Protein AF-A0A0H2YTA5-F1 (afdb_monomer_lite)

Radius of gyration: 15.23 Å; chains: 1; bounding box: 43×25×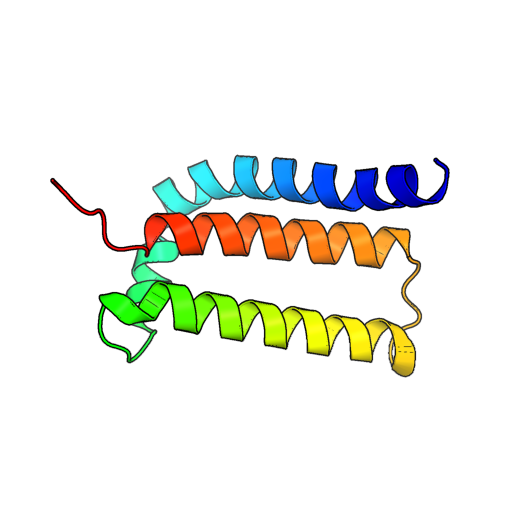49 Å

Organism: Clostridium perfringens (strain ATCC 13124 / DSM 756 / JCM 1290 / NCIMB 6125 / NCTC 8237 / Type A) (NCBI:txid195103)

Foldseek 3Di:
DVVVVLLVLLQVLLVVLLVVVVVVCVVPVVLVVQLVPPPDDLQCSLVVLVVVLVVVLVVVVCCCVPPNVDDSSRNSNVNSNSNNNSVNSSVVSHDPPPD

Sequence (99 aa):
MKSLMSFIPMILSLAIATFIFIPINKSLKLSDKIAKIIPTTPKFKPLFFVVCMFLLLLIIGLLGLYVIPMNDLTYYILTGIIAGIGISITVEISPKHHK

pLDDT: mean 86.87, std 10.65, range [35.81, 96.12]

Structure (mmCIF, N/CA/C/O backbone):
data_AF-A0A0H2YTA5-F1
#
_entry.id   AF-A0A0H2YTA5-F1
#
loop_
_atom_site.group_PDB
_atom_site.id
_atom_site.type_symbol
_atom_site.label_atom_id
_atom_site.label_alt_id
_atom_site.label_comp_id
_atom_site.label_asym_id
_atom_site.label_entity_id
_atom_site.label_seq_id
_atom_site.pdbx_PDB_ins_code
_atom_site.Cartn_x
_atom_site.Cartn_y
_atom_site.Cartn_z
_atom_site.occupancy
_atom_site.B_iso_or_equiv
_atom_site.auth_seq_id
_atom_site.auth_comp_id
_atom_site.auth_asym_id
_atom_site.auth_atom_id
_atom_site.pdbx_PDB_model_num
ATOM 1 N N . MET A 1 1 ? 23.613 -10.294 -5.348 1.00 54.69 1 MET A N 1
ATOM 2 C CA . MET A 1 1 ? 23.450 -8.864 -4.981 1.00 54.69 1 MET A CA 1
ATOM 3 C C . MET A 1 1 ? 22.613 -8.057 -5.973 1.00 54.69 1 MET A C 1
ATOM 5 O O . MET A 1 1 ? 21.714 -7.374 -5.505 1.00 54.69 1 MET A O 1
ATOM 9 N N . LYS A 1 2 ? 22.820 -8.149 -7.301 1.00 59.78 2 LYS A N 1
ATOM 10 C CA . LYS A 1 2 ? 22.035 -7.379 -8.299 1.00 59.78 2 LYS A CA 1
ATOM 11 C C . LYS A 1 2 ? 20.507 -7.517 -8.152 1.00 59.78 2 LYS A C 1
ATOM 13 O O . LYS A 1 2 ? 19.813 -6.516 -8.208 1.00 59.78 2 LYS A O 1
ATOM 18 N N . SER A 1 3 ? 20.005 -8.719 -7.856 1.00 64.25 3 SER A N 1
ATOM 19 C CA . SER A 1 3 ? 18.561 -8.959 -7.685 1.00 64.25 3 SER A CA 1
ATOM 20 C C . SER A 1 3 ? 17.939 -8.280 -6.458 1.00 64.25 3 SER A C 1
ATOM 22 O O . SER A 1 3 ? 16.746 -8.012 -6.479 1.00 64.25 3 SER A O 1
ATOM 24 N N . LEU A 1 4 ? 18.709 -8.002 -5.397 1.00 69.56 4 LEU A N 1
ATOM 25 C CA . LEU A 1 4 ? 18.177 -7.348 -4.193 1.00 69.56 4 LEU A CA 1
ATOM 26 C C . LEU A 1 4 ? 18.006 -5.839 -4.417 1.00 69.56 4 LEU A C 1
ATOM 28 O O . LEU A 1 4 ? 17.042 -5.246 -3.945 1.00 69.56 4 LEU A O 1
ATOM 32 N N . MET A 1 5 ? 18.915 -5.230 -5.188 1.00 77.94 5 MET A N 1
ATOM 33 C CA . MET A 1 5 ? 18.830 -3.810 -5.540 1.00 77.94 5 MET A CA 1
ATOM 34 C C . MET A 1 5 ? 17.599 -3.497 -6.398 1.00 77.94 5 MET A C 1
ATOM 36 O O . MET A 1 5 ? 17.043 -2.410 -6.280 1.00 77.94 5 MET A O 1
ATOM 40 N N . SER A 1 6 ? 17.116 -4.461 -7.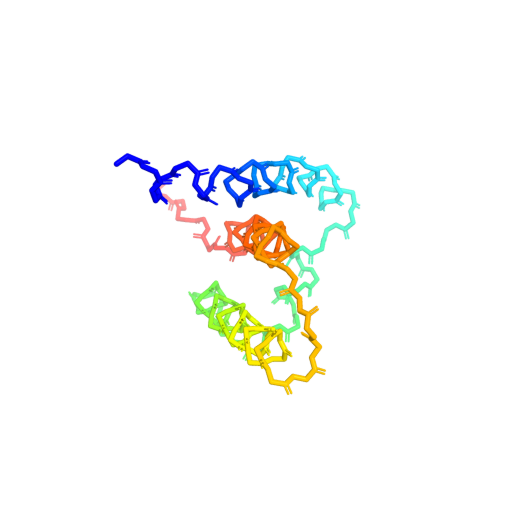186 1.00 76.12 6 SER A N 1
ATOM 41 C CA . SER A 1 6 ? 15.883 -4.320 -7.971 1.00 76.12 6 SER A CA 1
ATOM 42 C C . SER A 1 6 ? 14.627 -4.119 -7.114 1.00 76.12 6 SER A C 1
ATOM 44 O O . SER A 1 6 ? 13.658 -3.551 -7.601 1.00 76.12 6 SER A O 1
ATOM 46 N N . PHE A 1 7 ? 14.640 -4.513 -5.833 1.00 83.50 7 PHE A N 1
ATOM 47 C CA . PHE A 1 7 ? 13.518 -4.292 -4.909 1.00 83.50 7 PHE A CA 1
ATOM 48 C C . PHE A 1 7 ? 13.568 -2.940 -4.191 1.00 83.50 7 PHE A C 1
ATOM 50 O O . PHE A 1 7 ? 12.589 -2.554 -3.553 1.00 83.50 7 PHE A O 1
ATOM 57 N N . ILE A 1 8 ? 14.672 -2.191 -4.295 1.00 90.38 8 ILE A N 1
ATOM 58 C CA . ILE A 1 8 ? 14.810 -0.878 -3.647 1.00 90.38 8 ILE A CA 1
ATOM 59 C C . ILE A 1 8 ? 13.677 0.079 -4.054 1.00 90.38 8 ILE A C 1
ATOM 61 O O . ILE A 1 8 ? 13.078 0.668 -3.153 1.00 90.38 8 ILE A O 1
ATOM 65 N N . PRO A 1 9 ? 13.305 0.215 -5.345 1.00 91.50 9 PRO A N 1
ATOM 66 C CA . PRO A 1 9 ? 12.196 1.084 -5.740 1.00 91.50 9 PRO A CA 1
ATOM 67 C C . PRO A 1 9 ? 10.863 0.685 -5.095 1.00 91.50 9 PRO A C 1
ATOM 69 O O . PRO A 1 9 ? 10.081 1.549 -4.696 1.00 91.50 9 PRO A O 1
ATOM 72 N N . MET A 1 10 ? 10.618 -0.619 -4.939 1.00 92.81 10 MET A N 1
ATOM 73 C CA . MET A 1 10 ? 9.410 -1.141 -4.298 1.00 92.81 10 MET A CA 1
ATOM 74 C C . MET A 1 10 ? 9.388 -0.830 -2.797 1.00 92.81 10 MET A C 1
ATOM 76 O O . MET A 1 10 ? 8.393 -0.329 -2.284 1.00 92.81 10 MET A O 1
ATOM 80 N N . ILE A 1 11 ? 10.491 -1.080 -2.086 1.00 93.25 11 ILE A N 1
ATOM 81 C CA . ILE A 1 11 ? 10.586 -0.814 -0.641 1.00 93.25 11 ILE A CA 1
ATOM 82 C C . ILE A 1 11 ? 10.486 0.691 -0.363 1.00 93.25 11 ILE A C 1
ATOM 84 O O . ILE A 1 11 ? 9.787 1.111 0.559 1.00 93.25 11 ILE A O 1
ATOM 88 N N . LEU A 1 12 ? 11.152 1.513 -1.178 1.00 94.75 12 LEU A N 1
ATOM 89 C CA . LEU A 1 12 ? 11.130 2.965 -1.037 1.00 94.75 12 LEU A CA 1
ATOM 90 C C . LEU A 1 12 ? 9.723 3.527 -1.271 1.00 94.75 12 LEU A C 1
ATOM 92 O O . LEU A 1 12 ? 9.228 4.307 -0.458 1.00 94.75 12 LEU A O 1
ATOM 96 N N . SER A 1 13 ? 9.055 3.104 -2.346 1.00 95.94 13 SER A N 1
ATOM 97 C CA . SER A 1 13 ? 7.680 3.529 -2.636 1.00 95.94 13 SER A CA 1
ATOM 98 C C . SER A 1 13 ? 6.686 3.057 -1.572 1.00 95.94 13 SER A C 1
ATOM 100 O O . SER A 1 13 ? 5.808 3.828 -1.192 1.00 95.94 13 SER A O 1
ATOM 102 N N . LEU A 1 14 ? 6.869 1.857 -1.013 1.00 95.69 14 LEU A N 1
ATOM 103 C CA . LEU A 1 14 ? 6.088 1.358 0.121 1.00 95.69 14 LEU A CA 1
ATOM 104 C C . LEU A 1 14 ? 6.237 2.244 1.359 1.00 95.69 14 LEU A C 1
ATOM 106 O O . LEU A 1 14 ? 5.231 2.619 1.970 1.00 95.69 14 LEU A O 1
ATOM 110 N N . ALA A 1 15 ? 7.470 2.602 1.725 1.00 95.06 15 ALA A N 1
ATOM 111 C CA . ALA A 1 15 ? 7.739 3.454 2.880 1.00 95.06 15 ALA A CA 1
ATOM 112 C C . ALA A 1 15 ? 7.115 4.847 2.705 1.00 95.06 15 ALA A C 1
ATOM 114 O O . ALA A 1 15 ? 6.432 5.341 3.604 1.00 95.06 15 ALA A O 1
ATOM 115 N N . ILE A 1 16 ? 7.285 5.447 1.523 1.00 96.12 16 ILE A N 1
ATOM 116 C CA . ILE A 1 16 ? 6.710 6.755 1.185 1.00 96.12 16 ILE A CA 1
ATOM 117 C C . ILE A 1 16 ? 5.179 6.697 1.220 1.00 96.12 16 ILE A C 1
ATOM 119 O O . ILE A 1 16 ? 4.548 7.547 1.847 1.00 96.12 16 ILE A O 1
ATOM 123 N N . ALA A 1 17 ? 4.572 5.688 0.593 1.00 96.06 17 ALA A N 1
ATOM 124 C CA . ALA A 1 17 ? 3.121 5.540 0.553 1.00 96.06 17 ALA A CA 1
ATOM 125 C C . ALA A 1 17 ? 2.531 5.360 1.955 1.00 96.06 17 ALA A C 1
ATOM 127 O O . ALA A 1 17 ? 1.545 6.010 2.288 1.00 96.06 17 ALA A O 1
ATOM 128 N N . THR A 1 18 ? 3.176 4.552 2.798 1.00 93.50 18 THR A N 1
ATOM 129 C CA . THR A 1 18 ? 2.805 4.393 4.212 1.00 93.50 18 THR A CA 1
ATOM 130 C C . THR A 1 18 ? 2.861 5.734 4.945 1.00 93.50 18 THR A C 1
ATOM 132 O O . THR A 1 18 ? 1.892 6.134 5.590 1.00 93.50 18 THR A O 1
ATOM 135 N N . PHE A 1 19 ? 3.969 6.470 4.808 1.00 94.56 19 PHE A N 1
ATOM 136 C CA . PHE A 1 19 ? 4.169 7.745 5.497 1.00 94.56 19 PHE A CA 1
ATOM 137 C C . PHE A 1 19 ? 3.147 8.810 5.079 1.00 94.56 19 PHE A C 1
ATOM 139 O O . PHE A 1 19 ? 2.608 9.513 5.930 1.00 94.56 19 PHE A O 1
ATOM 146 N N . ILE A 1 20 ? 2.840 8.900 3.781 1.00 94.69 20 ILE A N 1
ATOM 147 C CA . ILE A 1 20 ? 1.841 9.832 3.240 1.00 94.69 20 ILE A CA 1
ATOM 148 C C . ILE A 1 20 ? 0.420 9.407 3.631 1.00 94.69 20 ILE A C 1
ATOM 150 O O . ILE A 1 20 ? -0.431 10.257 3.898 1.00 94.69 20 ILE A O 1
ATOM 154 N N . PHE A 1 21 ? 0.142 8.104 3.691 1.00 93.12 21 PHE A N 1
ATOM 155 C CA . PHE A 1 21 ? -1.197 7.608 3.983 1.00 93.12 21 PHE A CA 1
ATOM 156 C C . PHE A 1 21 ? -1.627 7.874 5.430 1.00 93.12 21 PHE A C 1
ATOM 158 O O . PHE A 1 21 ? -2.793 8.183 5.657 1.00 93.12 21 PHE A O 1
ATOM 165 N N . ILE A 1 22 ? -0.712 7.829 6.404 1.00 90.56 22 ILE A N 1
ATOM 166 C CA . ILE A 1 22 ? -1.020 8.072 7.828 1.00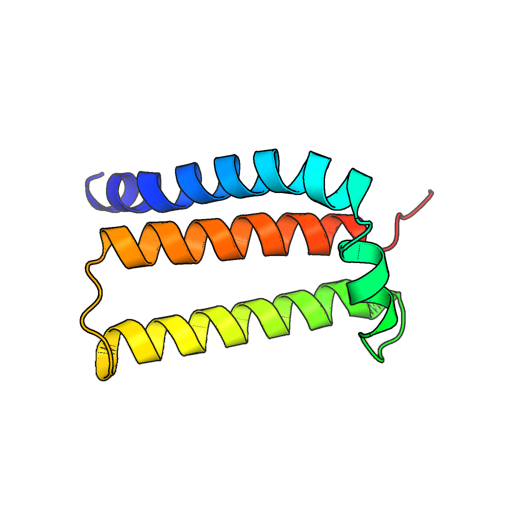 90.56 22 ILE A CA 1
ATOM 167 C C . ILE A 1 22 ? -1.783 9.397 8.065 1.00 90.56 22 ILE A C 1
ATOM 169 O O . ILE A 1 22 ? -2.883 9.355 8.629 1.00 90.56 22 ILE A O 1
ATOM 173 N N . PRO A 1 23 ? -1.275 10.583 7.662 1.00 93.19 23 PRO A N 1
ATOM 174 C CA . PRO A 1 23 ? -1.986 11.843 7.879 1.00 93.19 23 PRO A CA 1
ATOM 175 C C . PRO A 1 23 ? -3.292 11.931 7.077 1.00 93.19 23 PRO A C 1
ATOM 177 O O . PRO A 1 23 ? -4.287 12.443 7.596 1.00 93.19 23 PRO A O 1
ATOM 180 N N . ILE A 1 24 ? -3.323 11.394 5.851 1.00 93.00 24 ILE A N 1
ATOM 181 C CA . ILE A 1 24 ? -4.532 11.356 5.012 1.00 93.00 24 ILE A CA 1
ATOM 182 C C . ILE A 1 24 ? -5.622 10.541 5.702 1.00 93.00 24 ILE A C 1
ATOM 184 O O . ILE A 1 24 ? -6.762 10.990 5.831 1.00 93.00 24 ILE A O 1
ATOM 188 N N . ASN A 1 25 ? -5.269 9.356 6.189 1.00 92.75 25 ASN A N 1
ATOM 189 C CA . ASN A 1 25 ? -6.204 8.491 6.872 1.00 92.75 25 ASN A CA 1
ATOM 190 C C . ASN A 1 25 ? -6.700 9.113 8.180 1.00 92.75 25 ASN A C 1
ATOM 192 O O . ASN A 1 25 ? -7.896 9.075 8.452 1.00 92.75 25 ASN A O 1
ATOM 196 N N . LYS A 1 26 ? -5.826 9.776 8.945 1.00 90.31 26 LYS A N 1
ATOM 197 C CA . LYS A 1 26 ? -6.233 10.500 10.156 1.00 90.31 26 LYS A CA 1
ATOM 198 C C . LYS A 1 26 ? -7.264 11.596 9.859 1.00 90.31 26 LYS A C 1
ATOM 200 O O . LYS A 1 26 ? -8.182 11.796 10.651 1.00 90.31 26 LYS A O 1
ATOM 205 N N . SER A 1 27 ? -7.124 12.289 8.728 1.00 93.56 27 SER A N 1
ATOM 206 C CA . SER A 1 27 ? -8.056 13.338 8.299 1.00 93.56 27 SER A CA 1
ATOM 207 C C . SER A 1 27 ? -9.384 12.771 7.777 1.00 93.56 27 SER A C 1
ATOM 209 O O . SER A 1 27 ? -10.455 13.240 8.158 1.00 93.56 27 SER A O 1
ATOM 211 N N . LEU A 1 28 ? -9.331 11.736 6.936 1.00 92.50 28 LEU A N 1
ATOM 212 C CA . LEU A 1 28 ? -10.489 11.240 6.182 1.00 92.50 28 LEU A CA 1
ATOM 213 C C . LEU A 1 28 ? -11.170 10.006 6.794 1.00 92.50 28 LEU A C 1
ATOM 215 O O . LEU A 1 28 ? -12.261 9.627 6.346 1.00 92.50 28 LEU A O 1
ATOM 219 N N . LYS A 1 29 ? -10.536 9.380 7.792 1.00 91.56 29 LYS A N 1
ATOM 220 C CA . LYS A 1 29 ? -10.924 8.106 8.421 1.00 91.56 29 LYS A CA 1
ATOM 221 C C . LYS A 1 29 ? -11.212 7.016 7.383 1.00 91.56 29 LYS A C 1
ATOM 223 O O . LYS A 1 29 ? -12.260 6.369 7.416 1.00 91.56 29 LYS A O 1
ATOM 228 N N . LEU A 1 30 ? -10.315 6.859 6.407 1.00 90.50 30 LEU A N 1
ATOM 229 C CA . LEU A 1 30 ? -10.504 5.941 5.278 1.00 90.50 30 LEU A CA 1
ATOM 230 C C . LEU A 1 30 ? -10.599 4.490 5.747 1.00 90.50 30 LEU A C 1
ATOM 232 O O . LEU A 1 30 ? -11.525 3.791 5.342 1.00 90.50 30 LEU A O 1
ATOM 236 N N . SER A 1 31 ? -9.716 4.059 6.643 1.00 89.94 31 SER A N 1
ATOM 237 C CA . SER A 1 31 ? -9.724 2.697 7.179 1.00 89.94 31 SER A CA 1
ATOM 238 C C . SER A 1 31 ? -11.024 2.367 7.911 1.00 89.94 31 SER A C 1
ATOM 240 O O . SER A 1 31 ? -11.564 1.282 7.715 1.00 89.94 31 SER A O 1
ATOM 242 N N . ASP A 1 32 ? -11.604 3.314 8.660 1.00 89.38 32 ASP A N 1
ATOM 243 C CA . ASP A 1 32 ? -12.911 3.128 9.308 1.00 89.38 32 ASP A CA 1
ATOM 244 C C . ASP A 1 32 ? -14.031 2.946 8.278 1.00 89.38 32 ASP A C 1
ATOM 246 O O . ASP A 1 32 ? -14.919 2.108 8.447 1.00 89.38 32 ASP A O 1
ATOM 250 N N . LYS A 1 33 ? -14.009 3.737 7.196 1.00 91.00 33 LYS A N 1
ATOM 251 C CA . LYS A 1 33 ? -14.987 3.620 6.106 1.00 91.00 33 LYS A CA 1
ATOM 252 C C . LYS A 1 33 ? -14.861 2.268 5.407 1.00 91.00 33 LYS A C 1
ATOM 254 O O . LYS A 1 33 ? -15.870 1.595 5.221 1.00 91.00 33 LYS A O 1
ATOM 259 N N . ILE A 1 34 ? -13.639 1.841 5.096 1.00 89.06 34 ILE A N 1
ATOM 260 C CA . ILE A 1 34 ? -13.361 0.532 4.490 1.00 89.06 34 ILE A CA 1
ATOM 261 C C . ILE A 1 34 ? -13.828 -0.592 5.421 1.00 89.06 34 ILE A C 1
ATOM 263 O O . ILE A 1 34 ? -14.564 -1.481 4.998 1.00 89.06 34 ILE A O 1
ATOM 267 N N . ALA A 1 35 ? -13.498 -0.519 6.712 1.00 88.25 35 ALA A N 1
ATOM 268 C CA . ALA A 1 35 ? -13.909 -1.512 7.699 1.00 88.25 35 ALA A CA 1
ATOM 269 C C . ALA A 1 35 ? -15.434 -1.628 7.837 1.00 88.25 35 ALA A C 1
ATOM 271 O O . ALA A 1 35 ? -15.925 -2.709 8.162 1.00 88.25 35 ALA A O 1
ATOM 272 N N . LYS A 1 36 ? -16.195 -0.549 7.616 1.00 88.12 36 LYS A N 1
ATOM 273 C CA . LYS A 1 36 ? -17.670 -0.577 7.629 1.00 88.12 36 LYS A CA 1
ATOM 274 C C . LYS A 1 36 ? -18.268 -1.266 6.403 1.00 88.12 36 LYS A C 1
ATOM 276 O O . LYS A 1 36 ? -19.340 -1.845 6.525 1.00 88.12 36 LYS A O 1
ATOM 281 N N . ILE A 1 37 ? -17.590 -1.204 5.258 1.00 89.81 37 ILE A N 1
ATOM 282 C CA . ILE A 1 37 ? -18.061 -1.797 3.998 1.00 89.81 37 ILE A CA 1
ATOM 283 C C . ILE A 1 37 ? -17.793 -3.305 3.968 1.00 89.81 37 ILE A C 1
ATOM 285 O O . ILE A 1 37 ? -18.576 -4.049 3.388 1.00 89.81 37 ILE A O 1
ATOM 289 N N . ILE A 1 38 ? -16.709 -3.769 4.602 1.00 87.81 38 ILE A N 1
ATOM 290 C CA . ILE A 1 38 ? -16.358 -5.194 4.631 1.00 87.81 38 ILE A CA 1
ATOM 291 C C . ILE A 1 38 ? -17.420 -5.979 5.431 1.00 87.81 38 ILE A C 1
ATOM 293 O O . ILE A 1 38 ? -17.511 -5.802 6.653 1.00 87.81 38 ILE A O 1
ATOM 297 N N . PRO A 1 39 ? -18.176 -6.894 4.791 1.00 82.81 39 PRO A N 1
ATOM 298 C CA . PRO A 1 39 ? -19.315 -7.586 5.394 1.00 82.81 39 PRO A CA 1
ATOM 299 C C . PRO A 1 39 ? -18.887 -8.824 6.201 1.00 82.81 39 PRO A C 1
ATOM 301 O O . PRO A 1 39 ? -19.540 -9.863 6.169 1.00 82.81 39 PRO A O 1
ATOM 304 N N . THR A 1 40 ? -17.761 -8.749 6.913 1.00 84.50 40 THR A N 1
ATOM 305 C CA . THR A 1 40 ? -17.230 -9.861 7.713 1.00 84.50 40 THR A CA 1
ATOM 306 C C . THR A 1 40 ? -17.197 -9.508 9.193 1.00 84.50 40 THR A C 1
ATOM 308 O O . THR A 1 40 ? -17.207 -8.338 9.593 1.00 84.50 40 THR A O 1
ATOM 311 N N . THR A 1 41 ? -17.099 -10.530 10.041 1.00 85.44 41 THR A N 1
ATOM 312 C CA . THR A 1 41 ? -16.891 -10.322 11.476 1.00 85.44 41 THR A CA 1
ATOM 313 C C . THR A 1 41 ? -15.576 -9.561 11.719 1.00 85.44 41 THR A C 1
ATOM 315 O O . THR A 1 41 ? -14.608 -9.757 10.975 1.00 85.44 41 THR A O 1
ATOM 318 N N . PRO A 1 42 ? -15.499 -8.692 12.751 1.00 81.31 42 PRO A N 1
ATOM 319 C CA . PRO A 1 42 ? -14.348 -7.809 12.977 1.00 81.31 42 PRO A CA 1
ATOM 320 C C . PRO A 1 42 ? -12.994 -8.526 13.011 1.00 81.31 42 PRO A C 1
ATOM 322 O O . PRO A 1 42 ? -12.007 -7.995 12.516 1.00 81.31 42 PRO A O 1
ATOM 325 N N . LYS A 1 43 ? -12.964 -9.761 13.526 1.00 85.81 43 LYS A N 1
ATOM 326 C CA . LYS A 1 43 ? -11.756 -10.597 13.593 1.00 85.81 43 LYS A CA 1
ATOM 327 C C . LYS A 1 43 ? -11.191 -10.965 12.214 1.00 85.81 43 LYS A C 1
ATOM 329 O O . LYS A 1 43 ? -9.982 -11.096 12.081 1.00 85.81 43 LYS A O 1
ATOM 334 N N . PHE A 1 44 ? -12.043 -11.109 11.198 1.00 87.75 44 PHE A N 1
ATOM 335 C CA . PHE A 1 44 ? -11.643 -11.535 9.852 1.00 87.75 44 PHE A CA 1
ATOM 336 C C . PHE A 1 44 ? -11.509 -10.378 8.854 1.00 87.75 44 PHE A C 1
ATOM 338 O O . PHE A 1 44 ? -11.011 -10.592 7.753 1.00 87.75 44 PHE A O 1
ATOM 345 N N . LYS A 1 45 ? -11.895 -9.150 9.228 1.00 89.12 45 LYS A N 1
ATOM 346 C CA . LYS A 1 45 ? -11.748 -7.956 8.376 1.00 89.12 45 LYS A CA 1
ATOM 347 C C . LYS A 1 45 ? -10.322 -7.735 7.853 1.00 89.12 45 LYS A C 1
ATOM 349 O O . LYS A 1 45 ? -10.189 -7.565 6.641 1.00 89.12 45 LYS A O 1
ATOM 354 N N . PRO A 1 46 ? -9.261 -7.769 8.689 1.00 89.25 46 PRO A N 1
ATOM 355 C CA . PRO A 1 46 ? -7.895 -7.606 8.190 1.00 89.25 46 PRO A CA 1
ATOM 356 C C . PRO A 1 46 ? -7.505 -8.709 7.204 1.00 89.25 46 PRO A C 1
ATOM 358 O O . PRO A 1 46 ? -6.946 -8.413 6.153 1.00 89.25 46 PRO A O 1
ATOM 361 N N . LEU A 1 47 ? -7.865 -9.965 7.486 1.00 89.56 47 LEU A N 1
ATOM 362 C CA . LEU A 1 47 ? -7.572 -11.086 6.592 1.00 89.56 47 LEU A CA 1
ATOM 363 C C . LEU A 1 47 ? -8.268 -10.921 5.235 1.00 89.56 47 LEU A C 1
ATOM 365 O O . LEU A 1 47 ? -7.628 -11.047 4.195 1.00 89.56 47 LEU A O 1
ATOM 369 N N . PHE A 1 48 ? -9.564 -10.602 5.242 1.00 90.31 48 PHE A N 1
ATOM 370 C CA . PHE A 1 48 ? -10.341 -10.390 4.022 1.00 90.31 48 PHE A CA 1
ATOM 371 C C . PHE A 1 48 ? -9.751 -9.264 3.165 1.00 90.31 48 PHE A C 1
ATOM 373 O O . PHE A 1 48 ? -9.605 -9.408 1.951 1.00 90.31 48 PHE A O 1
ATOM 380 N N . PHE A 1 49 ? -9.362 -8.158 3.802 1.00 91.50 49 PHE A N 1
ATOM 381 C CA . PHE A 1 49 ? -8.757 -7.027 3.111 1.00 91.50 49 PHE A CA 1
ATOM 382 C C . PHE A 1 49 ? -7.405 -7.388 2.479 1.00 91.50 49 PHE A C 1
ATOM 384 O O . PHE A 1 49 ? -7.165 -7.055 1.320 1.00 91.50 49 PHE A O 1
ATOM 391 N N . VAL A 1 50 ? -6.553 -8.129 3.193 1.00 90.81 50 VAL A N 1
ATOM 392 C CA . VAL A 1 50 ? -5.269 -8.610 2.659 1.00 90.81 50 VAL A CA 1
ATOM 393 C C . VAL A 1 50 ? -5.480 -9.509 1.441 1.00 90.81 50 VAL A C 1
ATOM 395 O O . VAL A 1 50 ? -4.813 -9.319 0.428 1.00 90.81 50 VAL A O 1
ATOM 398 N N . VAL A 1 51 ? -6.444 -10.435 1.485 1.00 92.06 51 VAL A N 1
ATOM 399 C CA . VAL A 1 51 ? -6.780 -11.284 0.326 1.00 92.06 51 VAL A CA 1
ATOM 400 C C . VAL A 1 51 ? -7.219 -10.436 -0.873 1.00 92.06 51 VAL A C 1
ATOM 402 O O . VAL A 1 51 ? -6.753 -10.667 -1.988 1.00 92.06 51 VAL A O 1
ATOM 405 N N . CYS A 1 52 ? -8.044 -9.407 -0.654 1.00 91.75 52 CYS A N 1
ATOM 406 C CA . CYS A 1 52 ? -8.441 -8.475 -1.714 1.00 91.75 52 CYS A CA 1
ATOM 407 C C . CYS A 1 52 ? -7.238 -7.722 -2.306 1.00 91.75 52 CYS A C 1
ATOM 409 O O . CYS A 1 52 ? -7.162 -7.549 -3.521 1.00 91.75 52 CYS A O 1
ATOM 411 N N . MET A 1 53 ? -6.279 -7.306 -1.473 1.00 92.19 53 MET A N 1
ATOM 412 C CA . MET A 1 53 ? -5.049 -6.654 -1.935 1.00 92.19 53 MET A CA 1
ATOM 413 C C . MET A 1 53 ? -4.178 -7.597 -2.774 1.00 92.19 53 MET A C 1
ATOM 415 O O . MET A 1 53 ? -3.675 -7.187 -3.817 1.00 92.19 53 MET A O 1
ATOM 419 N N . PHE A 1 54 ? -4.036 -8.865 -2.376 1.00 91.50 54 PHE A N 1
ATOM 420 C CA . PHE A 1 54 ? -3.309 -9.860 -3.173 1.00 91.50 54 PHE A CA 1
ATOM 421 C C . PHE A 1 54 ? -3.976 -10.120 -4.526 1.00 91.50 54 PHE A C 1
ATOM 423 O O . PHE A 1 54 ? -3.281 -10.191 -5.537 1.00 91.50 54 PHE A O 1
ATOM 430 N N . LEU A 1 55 ? -5.310 -10.203 -4.567 1.00 94.31 55 LEU A N 1
ATOM 431 C CA . LEU A 1 55 ? -6.052 -10.315 -5.826 1.00 94.31 55 LEU A CA 1
ATOM 432 C C . LEU A 1 55 ? -5.823 -9.093 -6.723 1.00 94.31 55 LEU A C 1
ATOM 434 O O . LEU A 1 55 ? -5.590 -9.248 -7.919 1.00 94.31 55 LEU A O 1
ATOM 438 N N . LEU A 1 56 ? -5.830 -7.887 -6.153 1.00 92.88 56 LEU A N 1
ATOM 439 C CA . LEU A 1 56 ? -5.571 -6.653 -6.892 1.00 92.88 56 LEU A CA 1
ATOM 440 C C . LEU A 1 56 ? -4.143 -6.612 -7.461 1.00 92.88 56 LEU A C 1
ATOM 442 O O . LEU A 1 56 ? -3.963 -6.280 -8.632 1.00 92.88 56 LEU A O 1
ATOM 446 N N . LEU A 1 57 ? -3.138 -7.010 -6.676 1.00 91.12 57 LEU A N 1
ATOM 447 C CA . LEU A 1 57 ? -1.756 -7.135 -7.152 1.00 91.12 57 LEU A CA 1
ATOM 448 C C . LEU A 1 57 ? -1.621 -8.190 -8.257 1.00 91.12 57 LEU A C 1
ATOM 450 O O . LEU A 1 57 ? -0.905 -7.961 -9.228 1.00 91.12 57 LEU A O 1
ATOM 454 N N . LEU A 1 58 ? -2.334 -9.313 -8.148 1.00 91.38 58 LEU A N 1
ATOM 455 C CA . LEU A 1 58 ? -2.342 -10.359 -9.169 1.00 91.38 58 LEU A CA 1
ATOM 456 C C . LEU A 1 58 ? -2.959 -9.862 -10.484 1.00 91.38 58 LEU A C 1
ATOM 458 O O . LEU A 1 58 ? -2.384 -10.088 -11.546 1.00 91.38 58 LEU A O 1
ATOM 462 N N . ILE A 1 59 ? -4.076 -9.131 -10.421 1.00 91.25 59 ILE A N 1
ATOM 463 C CA . ILE A 1 59 ? -4.700 -8.509 -11.599 1.00 91.25 59 ILE A CA 1
ATOM 464 C C . ILE A 1 59 ? -3.727 -7.530 -12.264 1.00 91.25 59 ILE A C 1
ATOM 466 O O . ILE A 1 59 ? -3.546 -7.581 -13.476 1.00 91.25 59 ILE A O 1
ATOM 470 N N . ILE A 1 60 ? -3.063 -6.673 -11.487 1.00 89.19 60 ILE A N 1
ATOM 471 C CA . ILE A 1 60 ? -2.075 -5.719 -12.012 1.00 89.19 60 ILE A CA 1
ATOM 472 C C . ILE A 1 60 ? -0.886 -6.443 -12.642 1.00 89.19 60 ILE A C 1
ATOM 474 O O . ILE A 1 60 ? -0.442 -6.044 -13.714 1.00 89.19 60 ILE A O 1
ATOM 478 N N . GLY A 1 61 ? -0.392 -7.513 -12.015 1.00 86.62 61 GLY A N 1
ATOM 479 C CA . GLY A 1 61 ? 0.674 -8.343 -12.572 1.00 86.62 61 GLY A CA 1
ATOM 480 C C . GLY A 1 61 ? 0.290 -8.950 -13.919 1.00 86.62 61 GLY A C 1
ATOM 481 O O . GLY A 1 61 ? 1.059 -8.864 -14.870 1.00 86.62 61 GLY A O 1
ATOM 482 N N . LEU A 1 62 ? -0.925 -9.491 -14.038 1.00 88.50 62 LEU A N 1
ATOM 483 C CA . LEU A 1 62 ? -1.434 -10.026 -15.303 1.00 88.50 62 LEU A CA 1
ATOM 484 C C . LEU A 1 62 ? -1.614 -8.925 -16.359 1.00 88.50 62 LEU A C 1
AT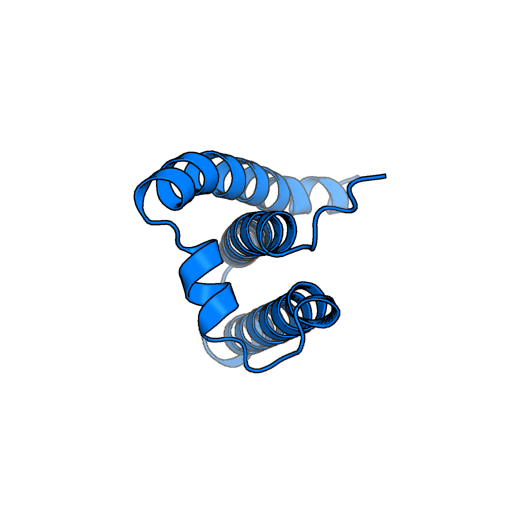OM 486 O O . LEU A 1 62 ? -1.204 -9.102 -17.504 1.00 88.50 62 LEU A O 1
ATOM 490 N N . LEU A 1 63 ? -2.177 -7.772 -15.991 1.00 87.69 63 LEU A N 1
ATOM 491 C CA . LEU A 1 63 ? -2.344 -6.644 -16.912 1.00 87.69 63 LEU A CA 1
ATOM 492 C C . LEU A 1 63 ? -0.997 -6.100 -17.400 1.00 87.69 63 LEU A C 1
ATOM 494 O O . LEU A 1 63 ? -0.850 -5.851 -18.593 1.00 87.69 63 LEU A O 1
ATOM 498 N N . GLY A 1 64 ? -0.018 -5.951 -16.505 1.00 82.25 64 GLY A N 1
ATOM 499 C CA . GLY A 1 64 ? 1.323 -5.460 -16.830 1.00 82.25 64 GLY A CA 1
ATOM 500 C C . GLY A 1 64 ? 2.141 -6.414 -17.705 1.00 82.25 64 GLY A C 1
ATOM 501 O O . GLY A 1 64 ? 3.055 -5.975 -18.396 1.00 82.25 64 GLY A O 1
ATOM 502 N N . LEU A 1 65 ? 1.809 -7.710 -17.692 1.00 78.81 65 LEU A N 1
ATOM 503 C CA . LEU A 1 65 ? 2.496 -8.729 -18.488 1.00 78.81 65 LEU A CA 1
ATOM 504 C C . LEU A 1 65 ? 1.819 -8.955 -19.848 1.00 78.81 65 LEU A C 1
ATOM 506 O O . LEU A 1 65 ? 2.508 -9.157 -20.843 1.00 78.81 65 LEU A O 1
ATOM 510 N N . TYR A 1 66 ? 0.482 -8.900 -19.905 1.00 79.25 66 TYR A N 1
ATOM 511 C CA . TYR A 1 66 ? -0.283 -9.323 -21.086 1.00 79.25 66 TYR A CA 1
ATOM 512 C C . TYR A 1 66 ? -1.040 -8.209 -21.823 1.00 79.25 66 TYR A C 1
ATOM 514 O O . TYR A 1 66 ? -1.407 -8.411 -22.977 1.00 79.25 66 TYR A O 1
ATOM 522 N N . VAL A 1 67 ? -1.314 -7.060 -21.193 1.00 82.56 67 VAL A N 1
ATOM 523 C CA . VAL A 1 67 ? -2.213 -6.029 -21.760 1.00 82.56 67 VAL A CA 1
ATOM 524 C C . VAL A 1 67 ? -1.517 -4.684 -21.939 1.00 82.56 67 VAL A C 1
ATOM 526 O O . VAL A 1 67 ? -1.674 -4.036 -22.971 1.00 82.56 67 VAL A O 1
ATOM 529 N N . ILE A 1 68 ? -0.751 -4.253 -20.941 1.00 80.25 68 ILE A N 1
ATOM 530 C CA 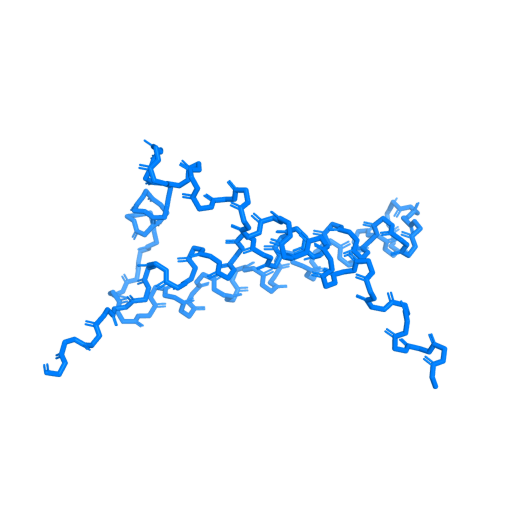. ILE A 1 68 ? -0.083 -2.955 -20.915 1.00 80.25 68 ILE A CA 1
ATOM 531 C C . ILE A 1 68 ? 1.402 -3.234 -20.716 1.00 80.25 68 ILE A C 1
ATOM 533 O O . ILE A 1 68 ? 1.752 -3.695 -19.634 1.00 80.25 68 ILE A O 1
ATOM 537 N N . PRO A 1 69 ? 2.279 -2.959 -21.696 1.00 77.25 69 PRO A N 1
ATOM 538 C CA . PRO A 1 69 ? 3.712 -3.159 -21.525 1.00 77.25 69 PRO A CA 1
ATOM 539 C C . PRO A 1 69 ? 4.237 -2.179 -20.469 1.00 77.25 69 PRO A C 1
ATOM 541 O O . PRO A 1 69 ? 4.566 -1.028 -20.759 1.00 77.25 69 PRO A O 1
ATOM 544 N N . MET A 1 70 ? 4.265 -2.626 -19.216 1.00 80.75 70 MET A N 1
ATOM 545 C CA . MET A 1 70 ? 4.826 -1.879 -18.099 1.00 80.75 70 MET A CA 1
ATOM 546 C C . MET A 1 70 ? 6.303 -2.222 -17.953 1.00 80.75 70 MET A C 1
ATOM 548 O O . MET A 1 70 ? 6.684 -3.387 -17.948 1.00 80.75 70 MET A O 1
ATOM 552 N N . ASN A 1 71 ? 7.137 -1.198 -17.789 1.00 87.38 71 ASN A N 1
ATOM 553 C CA . ASN A 1 71 ? 8.525 -1.403 -17.394 1.00 87.38 71 ASN A CA 1
ATOM 554 C C . ASN A 1 71 ? 8.590 -1.854 -15.920 1.00 87.38 71 ASN A C 1
ATOM 556 O O . ASN A 1 71 ? 7.792 -1.397 -15.094 1.00 87.38 71 ASN A O 1
ATOM 560 N N . ASP A 1 72 ? 9.580 -2.679 -15.579 1.00 85.38 72 ASP A N 1
ATOM 561 C CA . ASP A 1 72 ? 9.799 -3.249 -14.245 1.00 85.38 72 ASP A CA 1
ATOM 562 C C . ASP A 1 72 ? 9.801 -2.180 -13.147 1.00 85.38 72 ASP A C 1
ATOM 564 O O . ASP A 1 72 ? 9.194 -2.353 -12.092 1.00 85.38 72 ASP A O 1
ATOM 568 N N . LEU A 1 73 ? 10.431 -1.027 -13.406 1.00 88.38 73 LEU A N 1
ATOM 569 C CA . LEU A 1 73 ? 10.464 0.086 -12.456 1.00 88.38 73 LEU A CA 1
ATOM 570 C C . LEU A 1 73 ? 9.056 0.598 -12.121 1.00 88.38 73 LEU A C 1
ATOM 572 O O . LEU A 1 73 ? 8.740 0.823 -10.953 1.00 88.38 73 LEU A O 1
ATOM 576 N N . THR A 1 74 ? 8.206 0.770 -13.135 1.00 88.75 74 THR A N 1
ATOM 577 C CA . THR A 1 74 ? 6.821 1.224 -12.961 1.00 88.75 74 THR A CA 1
ATOM 578 C C . THR A 1 74 ? 6.026 0.198 -12.167 1.00 88.75 74 THR A C 1
ATOM 580 O O . THR A 1 74 ? 5.314 0.570 -11.235 1.00 88.75 74 THR A O 1
ATOM 583 N N . TYR A 1 75 ? 6.200 -1.088 -12.477 1.00 88.88 75 TYR A N 1
ATOM 584 C CA . TYR A 1 75 ? 5.565 -2.171 -11.737 1.00 88.88 75 TYR A CA 1
ATOM 585 C C . TYR A 1 75 ? 5.996 -2.190 -10.262 1.00 88.88 75 TYR A C 1
ATOM 587 O O . TYR A 1 75 ? 5.150 -2.230 -9.367 1.00 88.88 75 TYR A O 1
ATOM 595 N N . TYR A 1 76 ? 7.295 -2.074 -9.976 1.00 90.38 76 TYR A N 1
ATOM 596 C CA . TYR A 1 76 ? 7.808 -2.038 -8.604 1.00 90.38 76 TYR A CA 1
ATOM 597 C C . TYR A 1 76 ? 7.299 -0.837 -7.805 1.00 90.38 76 TYR A C 1
ATOM 599 O O . TYR A 1 76 ? 6.946 -0.987 -6.637 1.00 90.38 76 TYR A O 1
ATOM 607 N N . ILE A 1 77 ? 7.211 0.343 -8.423 1.00 92.56 77 ILE A N 1
ATOM 608 C CA . ILE A 1 77 ? 6.663 1.532 -7.759 1.00 92.56 77 ILE A CA 1
ATOM 609 C C . ILE A 1 77 ? 5.170 1.342 -7.470 1.00 92.56 77 ILE A C 1
ATOM 611 O O . ILE A 1 77 ? 4.717 1.609 -6.358 1.00 92.56 77 ILE A O 1
ATOM 615 N N . LEU A 1 78 ? 4.399 0.855 -8.446 1.00 92.00 78 LEU A N 1
ATOM 616 C CA . LEU A 1 78 ? 2.955 0.680 -8.297 1.00 92.00 78 LEU A CA 1
ATOM 617 C C . LEU A 1 78 ? 2.625 -0.353 -7.212 1.00 92.00 78 LEU A C 1
ATOM 619 O O . LEU A 1 78 ? 1.802 -0.100 -6.331 1.00 92.00 78 LEU A O 1
ATOM 623 N N . THR A 1 79 ? 3.309 -1.498 -7.244 1.00 91.31 79 THR A N 1
ATOM 624 C CA . THR A 1 79 ? 3.145 -2.561 -6.245 1.00 91.31 79 THR A CA 1
ATOM 625 C C . THR A 1 79 ? 3.555 -2.098 -4.850 1.00 91.31 79 THR A C 1
ATOM 627 O O . THR A 1 79 ? 2.838 -2.383 -3.891 1.00 91.31 79 THR A O 1
ATOM 630 N N . GLY A 1 80 ? 4.646 -1.335 -4.723 1.00 93.44 80 GLY A N 1
ATOM 631 C CA . GLY A 1 80 ? 5.073 -0.755 -3.451 1.00 93.44 80 GLY A CA 1
ATOM 632 C C . GLY A 1 80 ? 4.051 0.225 -2.870 1.00 93.44 80 GLY A C 1
ATOM 633 O O . GLY A 1 80 ? 3.713 0.115 -1.692 1.00 93.44 80 GLY A O 1
ATOM 634 N N . ILE A 1 81 ? 3.476 1.115 -3.690 1.00 95.12 81 ILE A N 1
ATOM 635 C CA . ILE A 1 81 ? 2.423 2.051 -3.251 1.00 95.12 81 ILE A CA 1
ATOM 636 C C . ILE A 1 81 ? 1.197 1.296 -2.729 1.00 95.12 81 ILE A C 1
ATOM 638 O O . ILE A 1 81 ? 0.715 1.577 -1.630 1.00 95.12 81 ILE A O 1
ATOM 642 N N . ILE A 1 82 ? 0.709 0.322 -3.501 1.00 94.19 82 ILE A N 1
ATOM 643 C CA . ILE A 1 82 ? -0.466 -0.480 -3.140 1.00 94.19 82 ILE A CA 1
ATOM 644 C C . ILE A 1 82 ? -0.208 -1.246 -1.845 1.00 94.19 82 ILE A C 1
ATOM 646 O O . ILE A 1 82 ? -1.042 -1.220 -0.941 1.00 94.19 82 ILE A O 1
ATOM 650 N N . ALA A 1 83 ? 0.958 -1.882 -1.726 1.00 93.25 83 ALA A N 1
ATOM 651 C CA . ALA A 1 83 ? 1.342 -2.604 -0.523 1.00 93.25 83 ALA A CA 1
ATOM 652 C C . ALA A 1 83 ? 1.446 -1.673 0.696 1.00 93.25 83 ALA A C 1
ATOM 654 O O . ALA A 1 83 ? 0.924 -2.013 1.753 1.00 93.25 83 ALA A O 1
ATOM 655 N N . GLY A 1 84 ? 2.048 -0.487 0.562 1.00 93.81 84 GLY A N 1
ATOM 656 C CA . GLY A 1 84 ? 2.175 0.476 1.662 1.00 93.81 84 GLY A CA 1
ATOM 657 C C . GLY A 1 84 ? 0.825 0.975 2.179 1.00 93.81 84 GLY A C 1
ATOM 658 O O . GLY A 1 84 ? 0.563 0.946 3.386 1.00 93.81 84 GLY A O 1
ATOM 659 N N . ILE A 1 85 ? -0.077 1.360 1.271 1.00 94.38 85 ILE A N 1
ATOM 660 C CA . ILE A 1 85 ? -1.448 1.756 1.629 1.00 94.38 85 ILE A CA 1
ATOM 661 C C . ILE A 1 85 ? -2.199 0.565 2.239 1.00 94.38 85 ILE A C 1
ATOM 663 O O . ILE A 1 85 ? -2.834 0.694 3.287 1.00 94.38 85 ILE A O 1
ATOM 667 N N . GLY A 1 86 ? -2.089 -0.611 1.618 1.00 92.88 86 GLY A N 1
ATOM 668 C CA . GLY A 1 86 ? -2.769 -1.824 2.054 1.00 92.88 86 GLY A CA 1
ATOM 669 C C . GLY A 1 86 ? -2.358 -2.264 3.462 1.00 92.88 86 GLY A C 1
ATOM 670 O O . GLY A 1 86 ? -3.218 -2.561 4.293 1.00 92.88 86 GLY A O 1
ATOM 671 N N . ILE A 1 87 ? -1.058 -2.246 3.766 1.00 91.75 87 ILE A N 1
ATOM 672 C CA . ILE A 1 87 ? -0.526 -2.535 5.106 1.00 91.75 87 ILE A CA 1
ATOM 673 C C . ILE A 1 87 ? -1.058 -1.518 6.115 1.00 91.75 87 ILE A C 1
ATOM 675 O O . ILE A 1 87 ? -1.549 -1.916 7.169 1.00 91.75 87 ILE A O 1
ATOM 679 N N . SER A 1 88 ? -1.016 -0.225 5.781 1.00 92.38 88 SER A N 1
ATOM 680 C CA . SER A 1 88 ? -1.477 0.846 6.674 1.00 92.38 88 SER A CA 1
ATOM 681 C C . SER A 1 88 ? -2.942 0.663 7.079 1.00 92.38 88 SER A C 1
ATOM 683 O O . SER A 1 88 ? -3.271 0.719 8.263 1.00 92.38 88 SER A O 1
ATOM 685 N N . ILE A 1 89 ? -3.809 0.358 6.107 1.00 92.25 89 ILE A N 1
ATOM 686 C CA . ILE A 1 89 ? -5.225 0.066 6.359 1.00 92.25 89 ILE A CA 1
ATOM 687 C C . ILE A 1 89 ? -5.364 -1.201 7.203 1.00 92.25 89 ILE A C 1
ATOM 689 O O . ILE A 1 89 ? -6.085 -1.199 8.197 1.00 92.25 89 ILE A O 1
ATOM 693 N N . THR A 1 90 ? -4.653 -2.273 6.842 1.00 91.62 90 THR A N 1
ATOM 694 C CA . THR A 1 90 ? -4.723 -3.567 7.542 1.00 91.62 90 THR A CA 1
ATOM 695 C C . THR A 1 90 ? -4.364 -3.436 9.023 1.00 91.62 90 THR A C 1
ATOM 697 O O . THR A 1 90 ? -5.039 -4.016 9.872 1.00 91.62 90 THR A O 1
ATOM 700 N N . VAL A 1 91 ? -3.323 -2.662 9.342 1.00 90.31 91 VAL A N 1
ATOM 701 C CA . VAL A 1 91 ? -2.881 -2.414 10.722 1.00 90.31 91 VAL A CA 1
ATOM 702 C C . VAL A 1 91 ? -3.957 -1.686 11.526 1.00 90.31 91 VAL A C 1
ATOM 704 O O . VAL A 1 91 ? -4.195 -2.038 12.679 1.00 90.31 91 VAL A O 1
ATOM 707 N N . GLU A 1 92 ? -4.637 -0.707 10.934 1.00 89.75 92 GLU A N 1
ATOM 708 C CA . GLU A 1 92 ? -5.677 0.058 11.627 1.00 89.75 92 GLU A CA 1
ATOM 709 C C . GLU A 1 92 ? -6.991 -0.703 11.805 1.00 89.75 92 GLU A C 1
ATOM 711 O O . GLU A 1 92 ? -7.630 -0.567 12.847 1.00 89.75 92 GLU A O 1
ATOM 716 N N . ILE A 1 93 ? -7.398 -1.508 10.818 1.00 90.00 93 ILE A N 1
ATOM 717 C CA . ILE A 1 93 ? -8.619 -2.325 10.917 1.00 90.00 93 ILE A CA 1
ATOM 718 C C . ILE A 1 93 ? -8.421 -3.573 11.784 1.00 90.00 93 ILE A C 1
ATOM 720 O O . ILE A 1 93 ? -9.400 -4.231 12.146 1.00 90.00 93 ILE A O 1
ATOM 724 N N . SER A 1 94 ? -7.170 -3.929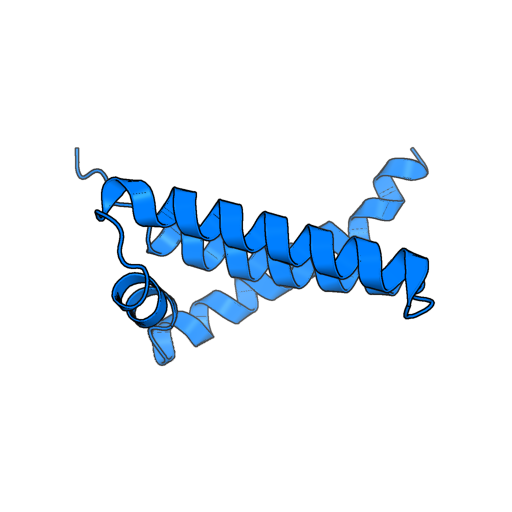 12.091 1.00 86.50 94 SER A N 1
ATOM 725 C CA . SER A 1 94 ? -6.858 -5.074 12.937 1.00 86.50 94 SER A CA 1
ATOM 726 C C . SER A 1 94 ? -7.382 -4.843 14.361 1.00 86.50 94 SER A C 1
ATOM 728 O O . SER A 1 94 ? -7.144 -3.777 14.940 1.00 86.50 94 SER A O 1
ATOM 730 N N . PRO A 1 95 ? -8.092 -5.814 14.966 1.00 76.12 95 PRO A N 1
ATOM 731 C CA . PRO A 1 95 ? -8.584 -5.662 16.325 1.00 76.12 95 PRO A CA 1
ATOM 732 C C . PRO A 1 95 ? -7.407 -5.480 17.286 1.00 76.12 95 PRO A C 1
ATOM 734 O O . PRO A 1 95 ? -6.602 -6.395 17.472 1.00 76.12 95 PRO A O 1
ATOM 737 N N . LYS A 1 96 ? -7.326 -4.317 17.942 1.00 71.19 96 LYS A N 1
ATOM 738 C CA . LYS A 1 96 ? -6.357 -4.086 19.017 1.00 71.19 96 LYS A CA 1
ATOM 739 C C . LYS A 1 96 ? -6.656 -5.075 20.141 1.00 71.19 96 LYS A C 1
ATOM 741 O O . LYS A 1 96 ? -7.665 -4.940 20.830 1.00 71.19 96 LYS A O 1
ATOM 746 N N . HIS A 1 97 ? -5.806 -6.085 20.313 1.00 54.03 97 HIS A N 1
ATOM 747 C CA . HIS A 1 97 ? -5.806 -6.878 21.537 1.00 54.03 97 HIS A CA 1
ATOM 748 C C . HIS A 1 97 ? -5.335 -5.960 22.666 1.00 54.03 97 HIS A C 1
ATOM 750 O O . HIS A 1 97 ? -4.138 -5.806 22.892 1.00 54.03 97 HIS A O 1
ATOM 756 N N . HIS A 1 98 ? -6.283 -5.313 23.343 1.00 41.91 98 HIS A N 1
ATOM 757 C CA . HIS A 1 98 ? -6.061 -4.895 24.718 1.00 41.91 98 HIS A CA 1
ATOM 758 C C . HIS A 1 98 ? -5.885 -6.185 25.522 1.00 41.91 98 HIS A C 1
ATOM 760 O O . HIS A 1 98 ? -6.846 -6.930 25.716 1.00 41.91 98 HIS A O 1
ATOM 766 N N . LYS A 1 99 ? -4.629 -6.496 25.852 1.00 35.81 99 LYS A N 1
ATOM 767 C CA . LYS A 1 99 ? -4.325 -7.359 26.991 1.00 35.81 99 LYS A CA 1
ATOM 768 C C . LYS A 1 99 ? -4.735 -6.644 28.270 1.00 35.81 99 LYS A C 1
ATOM 770 O O . LYS A 1 99 ? -4.571 -5.402 28.302 1.00 35.81 99 LYS A O 1
#

Secondary structure (DSSP, 8-state):
-HHHHTTHHHHHHHHHHHHHHHHHHHHH-HHHHHHHH--S-TTTHHHHHHHHHHHHHHHHHHHHHHTS---HHHHHHHHHHHHHHHHHHHHHHS-----